Protein AF-A0A6L7CNW8-F1 (afdb_monomer_lite)

Structure (mmCIF, N/CA/C/O backbone):
data_AF-A0A6L7CNW8-F1
#
_entry.id   AF-A0A6L7CNW8-F1
#
loop_
_atom_site.group_PDB
_atom_site.id
_atom_site.type_symbol
_atom_site.label_atom_id
_atom_site.label_alt_id
_atom_site.label_comp_id
_atom_site.label_asym_id
_atom_site.label_entity_id
_atom_site.label_seq_id
_atom_site.pdbx_PDB_ins_code
_atom_site.Cartn_x
_atom_site.Cartn_y
_atom_site.Cartn_z
_atom_site.occupancy
_atom_site.B_iso_or_equiv
_atom_site.auth_seq_id
_atom_site.auth_comp_id
_atom_site.auth_asym_id
_atom_site.auth_atom_id
_atom_site.pdbx_PDB_model_num
ATOM 1 N N . MET A 1 1 ? 18.928 -7.643 -22.491 1.00 60.81 1 MET A N 1
ATOM 2 C CA . MET A 1 1 ? 18.176 -8.644 -21.695 1.00 60.81 1 MET A CA 1
ATOM 3 C C . MET A 1 1 ? 18.075 -8.259 -20.214 1.00 60.81 1 MET A C 1
ATOM 5 O O . MET A 1 1 ? 16.971 -8.267 -19.695 1.00 60.81 1 MET A O 1
ATOM 9 N N . SER A 1 2 ? 19.173 -7.859 -19.550 1.00 67.94 2 SER A N 1
ATOM 10 C CA . SER A 1 2 ? 19.181 -7.426 -18.131 1.00 67.94 2 SER A CA 1
ATOM 11 C C . SER A 1 2 ? 18.193 -6.283 -17.812 1.00 67.94 2 SER A C 1
ATOM 13 O O . SER A 1 2 ? 17.424 -6.385 -16.862 1.00 67.94 2 SER A O 1
ATOM 15 N N . SER A 1 3 ? 18.128 -5.236 -18.641 1.00 77.12 3 SER A N 1
ATOM 16 C CA . SER A 1 3 ? 17.248 -4.077 -18.412 1.00 77.12 3 SER A CA 1
ATOM 17 C C . SER A 1 3 ? 15.757 -4.428 -18.393 1.00 77.12 3 SER A C 1
ATOM 19 O O . SER A 1 3 ? 15.036 -3.955 -17.521 1.00 77.12 3 SER A O 1
ATOM 21 N N . LEU A 1 4 ? 15.285 -5.291 -19.299 1.00 84.38 4 LEU A N 1
ATOM 22 C CA . LEU A 1 4 ? 13.879 -5.711 -19.339 1.00 84.38 4 LEU A CA 1
ATOM 23 C C . LEU A 1 4 ? 13.486 -6.500 -18.086 1.00 84.38 4 LEU A C 1
ATOM 25 O O . LEU A 1 4 ? 12.440 -6.238 -17.502 1.00 84.38 4 LEU A O 1
ATOM 29 N N . ILE A 1 5 ? 14.337 -7.434 -17.656 1.00 86.31 5 ILE A N 1
ATOM 30 C CA . ILE A 1 5 ? 14.087 -8.246 -16.459 1.00 86.31 5 ILE A CA 1
ATOM 31 C C . ILE A 1 5 ? 14.070 -7.354 -15.211 1.00 86.31 5 ILE A C 1
ATOM 33 O O . ILE A 1 5 ? 13.179 -7.494 -14.381 1.00 86.31 5 ILE A O 1
ATOM 37 N N . ASN A 1 6 ? 14.979 -6.381 -15.108 1.00 84.00 6 ASN A N 1
ATOM 38 C CA . ASN A 1 6 ? 14.987 -5.415 -14.004 1.00 84.00 6 ASN A CA 1
ATOM 39 C C . ASN A 1 6 ? 13.727 -4.535 -13.975 1.00 84.00 6 ASN A C 1
ATOM 41 O O . ASN A 1 6 ? 13.143 -4.335 -12.911 1.00 84.00 6 ASN A O 1
ATOM 45 N N . ASN A 1 7 ? 13.259 -4.073 -15.137 1.00 83.25 7 ASN A N 1
ATOM 46 C CA . ASN A 1 7 ? 12.007 -3.319 -15.239 1.00 83.25 7 ASN A CA 1
ATOM 47 C C . ASN A 1 7 ? 10.793 -4.178 -14.852 1.00 83.25 7 ASN A C 1
ATOM 49 O O . ASN A 1 7 ? 9.952 -3.741 -14.066 1.00 83.25 7 ASN A O 1
ATOM 53 N N . ALA A 1 8 ? 10.727 -5.420 -15.338 1.00 85.31 8 ALA A N 1
ATOM 54 C CA . ALA A 1 8 ? 9.665 -6.358 -14.985 1.00 85.31 8 ALA A CA 1
ATOM 55 C C . ALA A 1 8 ? 9.660 -6.685 -13.480 1.00 85.31 8 ALA A C 1
ATOM 57 O O . ALA A 1 8 ? 8.600 -6.686 -12.855 1.00 85.31 8 ALA A O 1
ATOM 58 N N . MET A 1 9 ? 10.835 -6.894 -12.874 1.00 89.31 9 MET A N 1
ATOM 59 C CA . MET A 1 9 ? 10.968 -7.110 -11.428 1.00 89.31 9 MET A CA 1
ATOM 60 C C . MET A 1 9 ? 10.548 -5.876 -10.624 1.00 89.31 9 MET A C 1
ATOM 62 O O . MET A 1 9 ? 9.845 -6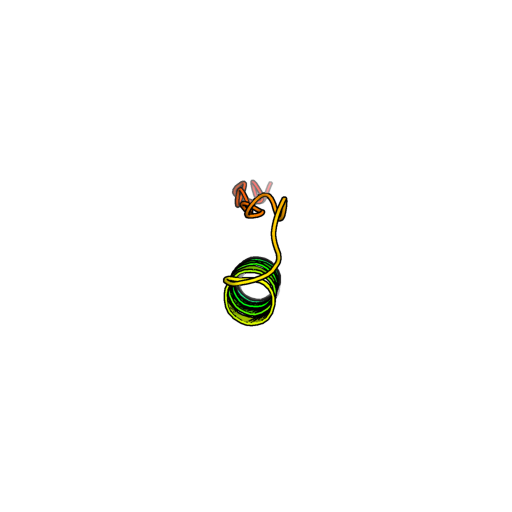.017 -9.625 1.00 89.31 9 MET A O 1
ATOM 66 N N . SER A 1 10 ? 10.929 -4.666 -11.043 1.00 88.31 10 SER A N 1
ATOM 67 C CA . SER A 1 10 ? 10.495 -3.426 -10.383 1.00 88.31 10 SER A CA 1
ATOM 68 C C . SER A 1 10 ? 8.967 -3.279 -10.416 1.00 88.31 10 SER A C 1
ATOM 70 O O . SER A 1 10 ? 8.350 -3.043 -9.376 1.00 88.31 10 SER A O 1
ATOM 72 N N . GLY A 1 11 ? 8.345 -3.528 -11.575 1.00 87.56 11 GLY A N 1
ATOM 73 C CA . GLY A 1 11 ? 6.888 -3.498 -11.729 1.00 87.56 11 GLY A CA 1
ATOM 74 C C . GLY A 1 11 ? 6.164 -4.549 -10.884 1.00 87.56 11 GLY A C 1
ATOM 75 O O . GLY A 1 11 ? 5.155 -4.241 -10.252 1.00 87.56 11 GLY A O 1
ATOM 76 N N . LEU A 1 12 ? 6.700 -5.770 -10.805 1.00 91.50 12 LEU A N 1
ATOM 77 C CA . LEU A 1 12 ? 6.125 -6.835 -9.981 1.00 91.50 12 LEU A CA 1
ATOM 78 C C . LEU A 1 12 ? 6.205 -6.514 -8.483 1.00 91.50 12 LEU A C 1
ATOM 80 O O . LEU A 1 12 ? 5.229 -6.725 -7.767 1.00 91.50 12 LEU A O 1
ATOM 84 N N . ASN A 1 13 ? 7.324 -5.959 -8.012 1.00 90.81 13 ASN A N 1
ATOM 85 C CA . ASN A 1 13 ? 7.456 -5.518 -6.620 1.00 90.81 13 ASN A CA 1
ATOM 86 C C . ASN A 1 13 ? 6.477 -4.380 -6.290 1.00 90.81 13 ASN A C 1
ATOM 88 O O . ASN A 1 13 ? 5.826 -4.408 -5.244 1.00 90.81 13 ASN A O 1
ATOM 92 N N . ALA A 1 14 ? 6.313 -3.410 -7.197 1.00 90.50 14 ALA A N 1
ATOM 93 C CA . ALA A 1 14 ? 5.334 -2.337 -7.035 1.00 90.50 14 ALA A CA 1
ATOM 94 C C . ALA A 1 14 ? 3.895 -2.882 -6.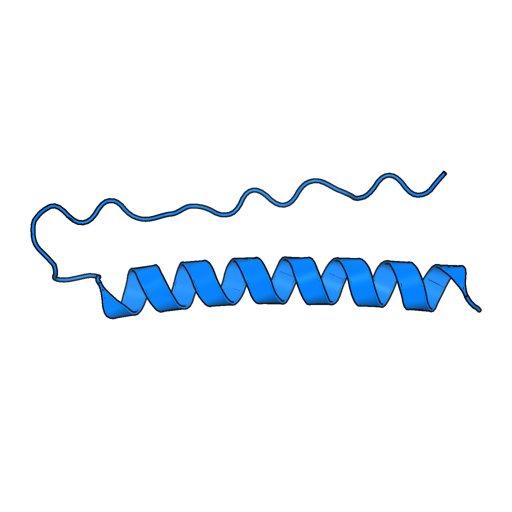970 1.00 90.50 14 ALA A C 1
ATOM 96 O O . ALA A 1 14 ? 3.126 -2.507 -6.081 1.00 90.50 14 ALA A O 1
ATOM 97 N N . ALA A 1 15 ? 3.549 -3.818 -7.860 1.00 92.81 15 ALA A N 1
ATOM 98 C CA . ALA A 1 15 ? 2.252 -4.485 -7.851 1.00 92.81 15 ALA A CA 1
ATOM 99 C C . ALA A 1 15 ? 2.029 -5.285 -6.558 1.00 92.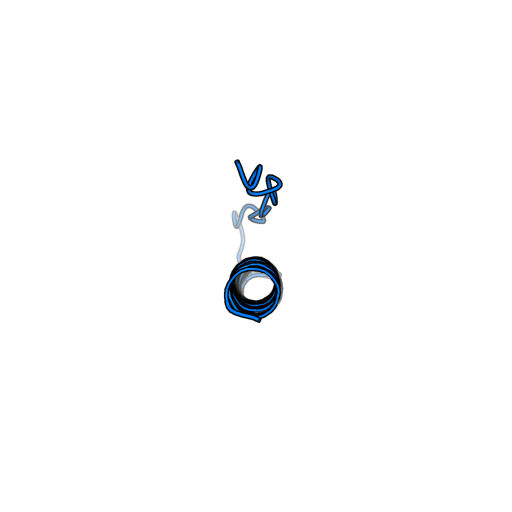81 15 ALA A C 1
ATOM 101 O O . ALA A 1 15 ? 0.955 -5.204 -5.966 1.00 92.81 15 ALA A O 1
ATOM 102 N N . GLN A 1 16 ? 3.046 -6.000 -6.069 1.00 94.50 16 GLN A N 1
ATOM 103 C CA . GLN A 1 16 ? 2.970 -6.733 -4.805 1.00 94.50 16 GLN A CA 1
ATOM 104 C C . GLN A 1 16 ? 2.697 -5.792 -3.622 1.00 94.50 16 GLN A C 1
ATOM 106 O O . GLN A 1 16 ? 1.814 -6.067 -2.809 1.00 94.50 16 GLN A O 1
ATOM 111 N N . ALA A 1 17 ? 3.395 -4.657 -3.542 1.00 93.50 17 ALA A N 1
ATOM 112 C CA . ALA A 1 17 ? 3.161 -3.661 -2.499 1.00 93.50 17 ALA A CA 1
ATOM 113 C C . ALA A 1 17 ? 1.740 -3.072 -2.563 1.00 93.50 17 ALA A C 1
ATOM 115 O O . ALA A 1 17 ? 1.092 -2.897 -1.530 1.00 93.50 17 ALA A O 1
ATOM 116 N N . ALA A 1 18 ? 1.225 -2.801 -3.767 1.00 94.88 18 ALA A N 1
ATOM 117 C CA . ALA A 1 18 ? -0.145 -2.328 -3.956 1.00 94.88 18 ALA A CA 1
ATOM 118 C C . ALA A 1 18 ? -1.186 -3.376 -3.516 1.00 94.88 18 ALA A C 1
ATOM 120 O O . ALA A 1 18 ? -2.140 -3.038 -2.809 1.00 94.88 18 ALA A O 1
ATOM 121 N N . LEU A 1 19 ? -0.980 -4.647 -3.878 1.00 96.81 19 LEU A N 1
ATOM 122 C CA . LEU A 1 19 ? -1.856 -5.754 -3.487 1.00 96.81 19 LEU A CA 1
ATOM 123 C C . LEU A 1 19 ? -1.862 -5.978 -1.973 1.00 96.81 19 LEU A C 1
ATOM 125 O O . LEU A 1 19 ? -2.931 -6.151 -1.391 1.00 96.81 19 LEU A O 1
ATOM 129 N N . ASN A 1 20 ? -0.703 -5.904 -1.318 1.00 96.62 20 ASN A N 1
ATOM 130 C CA . ASN A 1 20 ? -0.614 -6.017 0.138 1.00 96.62 20 ASN A CA 1
ATOM 131 C C . ASN A 1 20 ? -1.397 -4.899 0.840 1.00 96.62 20 ASN A C 1
ATOM 133 O O . ASN A 1 20 ? -2.170 -5.170 1.758 1.00 96.62 20 ASN A O 1
ATOM 137 N N . THR A 1 21 ? -1.270 -3.652 0.381 1.00 96.62 21 THR A N 1
ATOM 138 C CA . THR A 1 21 ? -2.048 -2.526 0.921 1.00 96.62 21 THR A CA 1
ATOM 139 C C . THR A 1 21 ? -3.549 -2.722 0.731 1.00 96.62 21 THR A C 1
ATOM 141 O O . THR A 1 21 ? -4.318 -2.528 1.673 1.00 96.62 21 THR A O 1
ATOM 144 N N . ALA A 1 22 ? -3.981 -3.151 -0.457 1.00 96.81 22 ALA A N 1
ATOM 145 C CA . ALA A 1 22 ? -5.385 -3.460 -0.709 1.00 96.81 22 ALA A CA 1
ATOM 146 C C . ALA A 1 22 ? -5.891 -4.589 0.206 1.00 96.81 22 ALA A C 1
ATOM 148 O O . ALA A 1 22 ? -6.947 -4.446 0.820 1.00 96.81 22 ALA A O 1
ATOM 149 N N . SER A 1 23 ? -5.115 -5.665 0.362 1.00 97.94 23 SER A N 1
ATOM 150 C CA . SER A 1 23 ? -5.442 -6.785 1.251 1.00 97.94 23 SER A CA 1
ATOM 151 C C . SER A 1 23 ? -5.580 -6.336 2.705 1.00 97.94 23 SER A C 1
ATOM 153 O O . SER A 1 23 ? -6.550 -6.691 3.370 1.00 97.94 23 SER A O 1
ATOM 155 N N . ASN A 1 24 ? -4.659 -5.504 3.194 1.00 97.56 24 ASN A N 1
ATOM 156 C CA . ASN A 1 24 ? -4.717 -4.958 4.550 1.00 97.56 24 ASN A CA 1
ATOM 157 C C . ASN A 1 24 ? -5.945 -4.059 4.757 1.00 97.56 24 ASN A C 1
ATOM 159 O O . ASN A 1 24 ? -6.616 -4.165 5.788 1.00 97.56 24 ASN A O 1
ATOM 163 N N . ASN A 1 25 ? -6.279 -3.230 3.761 1.00 97.75 25 ASN A N 1
ATOM 164 C CA . ASN A 1 25 ? -7.479 -2.394 3.785 1.00 97.75 25 ASN A CA 1
ATOM 165 C C . ASN A 1 25 ? -8.759 -3.237 3.838 1.00 97.75 25 ASN A C 1
ATOM 167 O O . ASN A 1 25 ? -9.666 -2.912 4.601 1.00 97.75 25 ASN A O 1
ATOM 171 N N . ILE A 1 26 ? -8.833 -4.311 3.044 1.00 97.62 26 ILE A N 1
ATOM 172 C CA . ILE A 1 26 ? -9.973 -5.236 3.042 1.00 97.62 26 ILE A CA 1
ATOM 173 C C . ILE A 1 26 ? -10.053 -5.967 4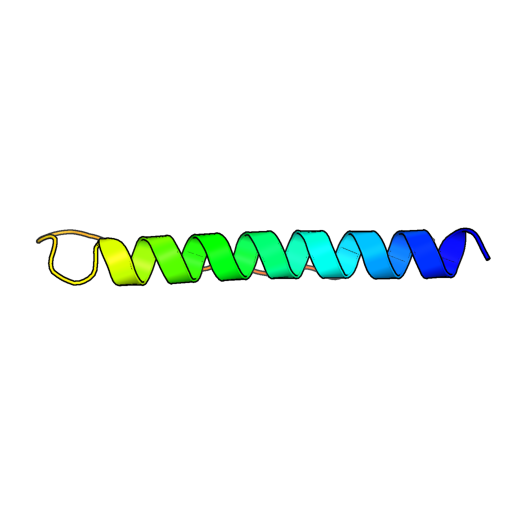.378 1.00 97.62 26 ILE A C 1
ATOM 175 O O . ILE A 1 26 ? -11.119 -6.009 4.973 1.00 97.62 26 ILE A O 1
ATOM 179 N N . SER A 1 27 ? -8.941 -6.495 4.891 1.00 98.00 27 SER A N 1
ATOM 180 C CA . SER A 1 27 ? -8.928 -7.210 6.171 1.00 98.00 27 SER A CA 1
ATOM 181 C C . SER A 1 27 ? -9.364 -6.329 7.343 1.00 98.00 27 SER A C 1
ATOM 183 O O . SER A 1 27 ? -9.927 -6.841 8.306 1.00 98.00 27 SER A O 1
ATOM 185 N N . SER A 1 28 ? -9.107 -5.020 7.273 1.00 97.38 28 SER A N 1
ATOM 186 C CA . SER A 1 28 ? -9.392 -4.066 8.353 1.00 97.38 28 SER A CA 1
ATOM 187 C C . SER A 1 28 ? -10.631 -3.203 8.093 1.00 97.38 28 SER A C 1
ATOM 189 O O . SER A 1 28 ? -10.853 -2.224 8.801 1.00 97.38 28 SER A O 1
ATOM 191 N N . TYR A 1 29 ? -11.449 -3.534 7.086 1.00 96.44 29 TYR A N 1
ATOM 192 C CA . TYR A 1 29 ? -12.515 -2.645 6.605 1.00 96.44 29 TYR A CA 1
ATOM 193 C C . TYR A 1 29 ? -13.582 -2.298 7.658 1.00 96.44 29 TYR A C 1
ATOM 195 O O . TYR A 1 29 ? -14.226 -1.257 7.549 1.00 96.44 29 TYR A O 1
ATOM 203 N N . ASN A 1 30 ? -13.782 -3.162 8.658 1.00 96.44 30 ASN A N 1
ATOM 204 C CA . ASN A 1 30 ? -14.761 -2.985 9.732 1.00 96.44 30 ASN A CA 1
ATOM 205 C C . ASN A 1 30 ? -14.133 -2.554 11.071 1.00 96.44 30 ASN A C 1
ATOM 207 O O . ASN A 1 30 ? -14.847 -2.422 12.066 1.00 96.44 30 ASN A O 1
ATOM 211 N N . VAL A 1 31 ? -12.814 -2.341 11.114 1.00 97.06 31 VAL A N 1
ATOM 212 C CA . VAL A 1 31 ? -12.112 -1.937 12.333 1.00 97.06 31 VAL A CA 1
ATOM 213 C C . VAL A 1 31 ? -12.379 -0.454 12.569 1.00 97.06 31 VAL A C 1
ATOM 215 O O . VAL A 1 31 ? -11.953 0.407 11.797 1.00 97.06 31 VAL A O 1
ATOM 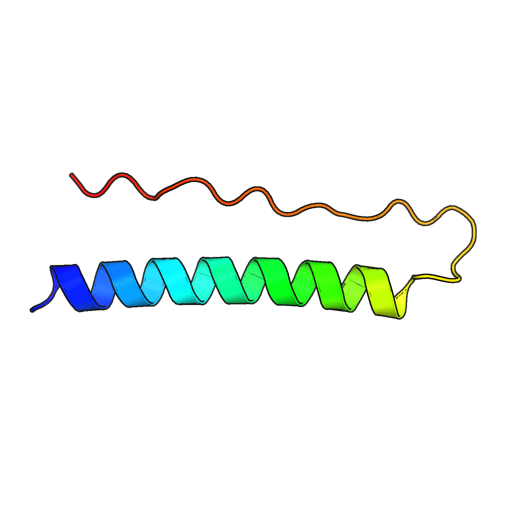218 N N . ALA A 1 32 ? -13.106 -0.140 13.640 1.00 96.75 32 ALA A N 1
ATOM 219 C CA . ALA A 1 32 ? -13.413 1.238 14.001 1.00 96.75 32 ALA A CA 1
ATOM 220 C C . ALA A 1 32 ? -12.121 2.057 14.179 1.00 96.75 32 ALA A C 1
ATOM 222 O O . ALA A 1 32 ? -11.192 1.634 14.863 1.00 96.75 32 ALA A O 1
ATOM 223 N N . GLY A 1 33 ? -12.057 3.232 13.547 1.00 95.81 33 GLY A N 1
ATOM 224 C CA . GLY A 1 33 ? -10.871 4.095 13.575 1.00 95.81 33 GLY A CA 1
ATOM 225 C C . GLY A 1 33 ? -9.751 3.693 12.606 1.00 95.81 33 GLY A C 1
ATOM 226 O O . GLY A 1 33 ? -8.738 4.389 12.539 1.00 95.81 33 GLY A O 1
ATOM 227 N N . TYR A 1 34 ? -9.916 2.622 11.821 1.00 96.88 34 TYR A N 1
ATOM 228 C CA . TYR A 1 34 ? -8.946 2.269 10.789 1.00 96.88 34 TYR A CA 1
ATOM 229 C C . TYR A 1 34 ? -8.928 3.305 9.659 1.00 96.88 34 TYR A C 1
ATOM 231 O O . TYR A 1 34 ? -9.943 3.588 9.020 1.00 96.88 34 TYR A O 1
ATOM 239 N N . THR A 1 35 ? -7.742 3.846 9.380 1.00 97.44 35 THR A N 1
ATOM 240 C CA . THR A 1 35 ? -7.504 4.702 8.215 1.00 97.44 35 THR A CA 1
ATOM 241 C C . THR A 1 35 ? -6.931 3.855 7.091 1.00 97.44 35 THR A C 1
ATOM 243 O O . THR A 1 35 ? -5.884 3.228 7.248 1.00 97.44 35 THR A O 1
ATOM 246 N N . ARG A 1 36 ? -7.613 3.850 5.943 1.00 96.62 36 ARG A N 1
ATOM 247 C CA . ARG A 1 36 ? -7.150 3.119 4.762 1.00 96.62 36 ARG A CA 1
ATOM 248 C C . ARG A 1 36 ? -5.794 3.639 4.307 1.00 96.62 36 ARG A C 1
ATOM 250 O O . ARG A 1 36 ? -5.601 4.842 4.149 1.00 96.62 36 ARG A O 1
ATOM 257 N N . GLN A 1 37 ? -4.887 2.713 4.046 1.00 96.31 37 GLN A N 1
ATOM 258 C CA . GLN A 1 37 ? -3.570 3.010 3.507 1.00 96.31 37 GLN A CA 1
ATOM 259 C C . GLN A 1 37 ? -3.640 3.116 1.981 1.00 96.31 37 GLN A C 1
ATOM 261 O O . GLN A 1 37 ? -4.437 2.437 1.327 1.00 96.31 37 GLN A O 1
ATOM 266 N N . THR A 1 38 ? -2.796 3.964 1.403 1.00 94.06 38 THR A N 1
ATOM 267 C CA . THR A 1 38 ? -2.679 4.144 -0.048 1.00 94.06 38 THR A CA 1
ATOM 268 C C . THR A 1 38 ? -1.231 3.949 -0.465 1.00 94.06 38 THR A C 1
ATOM 270 O O . THR A 1 38 ? -0.344 4.600 0.083 1.00 94.06 38 THR A O 1
ATOM 273 N N . THR A 1 39 ? -0.988 3.096 -1.457 1.00 90.88 39 THR A N 1
ATOM 274 C CA . THR A 1 39 ? 0.346 2.938 -2.048 1.00 90.88 39 THR A CA 1
ATOM 275 C C . THR A 1 39 ? 0.462 3.858 -3.255 1.00 90.88 39 THR A C 1
ATOM 277 O O . THR A 1 39 ? -0.285 3.700 -4.219 1.00 90.88 39 THR A O 1
ATOM 280 N N . ILE A 1 40 ? 1.400 4.805 -3.219 1.00 87.31 40 ILE A N 1
ATOM 281 C CA . ILE A 1 40 ? 1.754 5.619 -4.386 1.00 87.31 40 ILE A CA 1
ATOM 282 C C . ILE A 1 40 ? 2.922 4.934 -5.091 1.00 87.31 40 ILE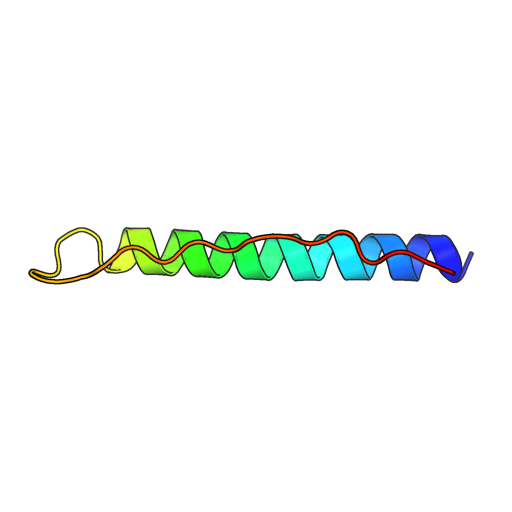 A C 1
ATOM 284 O O . ILE A 1 40 ? 4.001 4.782 -4.523 1.00 87.31 40 ILE A O 1
ATOM 288 N N . MET A 1 41 ? 2.695 4.502 -6.328 1.00 84.31 41 MET A N 1
ATOM 289 C CA . MET A 1 41 ? 3.730 3.908 -7.171 1.00 84.31 41 MET A CA 1
ATOM 290 C C . MET A 1 41 ? 4.436 5.035 -7.925 1.00 84.31 41 MET A C 1
ATOM 292 O O . MET A 1 41 ? 3.833 5.680 -8.779 1.00 84.31 41 MET A O 1
ATOM 296 N N . ALA A 1 42 ? 5.703 5.284 -7.604 1.00 71.88 42 ALA A N 1
ATOM 297 C CA . ALA A 1 42 ? 6.559 6.157 -8.398 1.00 71.88 42 ALA A CA 1
ATOM 298 C C . ALA A 1 42 ? 7.286 5.320 -9.459 1.00 71.88 42 ALA A C 1
ATOM 300 O O . ALA A 1 42 ? 7.741 4.211 -9.173 1.00 71.88 42 ALA A O 1
ATOM 301 N N . GLN A 1 43 ? 7.394 5.837 -10.684 1.00 63.09 43 GLN A N 1
ATOM 302 C CA . GLN A 1 43 ? 8.166 5.174 -11.729 1.00 63.09 43 GLN A CA 1
ATOM 303 C C . GLN A 1 43 ? 9.640 5.144 -11.309 1.00 63.09 43 GLN A C 1
ATOM 305 O O . GLN A 1 43 ? 10.230 6.187 -11.026 1.00 63.09 43 GLN A O 1
ATOM 310 N N . ALA A 1 44 ? 10.251 3.959 -11.293 1.00 64.19 44 ALA A N 1
ATOM 311 C CA . ALA A 1 44 ? 11.701 3.861 -11.240 1.00 64.19 44 ALA A CA 1
ATOM 312 C C . ALA A 1 44 ? 12.245 4.406 -12.570 1.00 64.19 44 ALA A C 1
ATOM 314 O O . ALA A 1 44 ? 12.185 3.724 -13.594 1.00 64.19 44 ALA A O 1
ATOM 315 N N . ASN A 1 45 ? 12.702 5.660 -12.581 1.00 56.72 45 ASN A N 1
ATOM 316 C CA . ASN A 1 45 ? 13.358 6.250 -13.743 1.00 56.72 45 ASN A CA 1
ATOM 317 C C . ASN A 1 45 ? 14.653 5.464 -13.997 1.00 56.72 45 ASN A C 1
ATOM 319 O O . ASN A 1 45 ? 15.630 5.620 -13.267 1.00 56.72 45 ASN A O 1
ATOM 323 N N . SER A 1 46 ? 14.622 4.552 -14.968 1.00 51.59 46 SER A N 1
ATOM 324 C CA . SER A 1 46 ? 15.797 3.782 -15.372 1.00 51.59 46 SER A CA 1
ATOM 325 C C . SER A 1 46 ? 16.729 4.718 -16.141 1.00 51.59 46 SER A C 1
ATOM 327 O O . SER A 1 46 ? 16.408 5.086 -17.268 1.00 51.59 46 SER A O 1
ATOM 329 N N . THR A 1 47 ? 17.837 5.134 -15.525 1.00 51.03 47 THR A N 1
ATOM 330 C CA . THR A 1 47 ? 18.972 5.766 -16.222 1.00 51.03 47 THR A CA 1
ATOM 331 C C . THR A 1 47 ? 19.833 4.717 -16.899 1.00 51.03 47 THR A C 1
ATOM 333 O O . THR A 1 47 ? 20.137 3.714 -16.211 1.00 51.03 47 THR A O 1
#

Organism: Escherichia coli (NCBI:txid562)

Sequence (47 aa):
MSSLINNAMSGLNAAQAALNTASNNISSYNVAGYTRQTTIMAQANST

Secondary structure (DSSP, 8-state):
-HHHHHHHHHHHHHHHHHHHHHHHHHHTTTSTTPPPP----------

pLDDT: mean 87.25, std 13.2, range [51.03, 98.0]

Radius of gyration: 14.56 Å; chains: 1; bounding box: 34×15×36 Å

Foldseek 3Di:
DVVVVVQVVLVVVLVVVQVVLVVVCVVCVPPPPDDRDGRDDDDPPDD

InterPro domains:
  IPR001444 Flagellar basal body rod protein, N-terminal [PF00460] (5-35)